Protein AF-A0AA42TXL9-F1 (afdb_monomer_lite)

Sequence (150 aa):
MAYIAAFNRMEAELQKPAQDPQRIQLAQRLATQAAAQVTQAVFDAVMAADNTDWRHARYLLNLGYDREGQPSVPYAQPIADDQMIVSFNARTERIASGEILSATDAQLATLATACTQRLTQRAQHREKQAAKSGLPTAQAAPDLLMMTFK

Foldseek 3Di:
DVVVVVVVVVVVVVPPPPDDPVVVVVVVVLVVLQVVQVVVVLVCLVVVDPDDPSVVWDKDWDFDAPPVRHTDRIHIDTDDPLDDDDDPVVVVVCVVVVVCVPQDPVNVVVVVVVVVVVVVVVVVVVVVVVVVVPDDPDDDDDDPDDDDDD

Structure (mmCIF, N/CA/C/O backbone):
data_AF-A0AA42TXL9-F1
#
_entry.id   AF-A0AA42TXL9-F1
#
loop_
_atom_site.group_PDB
_atom_site.id
_atom_site.type_symbol
_atom_site.label_atom_id
_atom_site.label_alt_id
_atom_site.label_comp_id
_atom_site.label_asym_id
_atom_site.label_entity_id
_atom_site.label_seq_id
_atom_site.pdbx_PDB_ins_code
_atom_site.Cartn_x
_atom_site.Cartn_y
_atom_site.Cartn_z
_atom_site.occupancy
_atom_site.B_iso_or_equiv
_atom_site.auth_seq_id
_atom_site.auth_comp_id
_atom_site.auth_asym_id
_atom_site.auth_atom_id
_atom_site.pdbx_PDB_model_num
ATOM 1 N N . MET A 1 1 ? -18.823 -2.174 -57.229 1.00 62.94 1 MET A N 1
ATOM 2 C CA . MET A 1 1 ? -18.814 -1.061 -56.248 1.00 62.94 1 MET A CA 1
ATOM 3 C C . MET A 1 1 ? -18.756 -1.552 -54.796 1.00 62.94 1 MET A C 1
ATOM 5 O O . MET A 1 1 ? -17.838 -1.155 -54.096 1.00 62.94 1 MET A O 1
ATOM 9 N N . ALA A 1 2 ? -19.648 -2.445 -54.336 1.00 70.56 2 ALA A N 1
ATOM 10 C CA . ALA A 1 2 ? -19.678 -2.899 -52.931 1.00 70.56 2 ALA A CA 1
ATOM 11 C C . ALA A 1 2 ? -18.409 -3.645 -52.452 1.00 70.56 2 ALA A C 1
ATOM 13 O O . ALA A 1 2 ? -17.967 -3.440 -51.326 1.00 70.56 2 ALA A O 1
ATOM 14 N N . TYR A 1 3 ? -17.788 -4.450 -53.321 1.00 67.12 3 TYR A N 1
ATOM 15 C CA . TYR A 1 3 ? -16.573 -5.211 -52.997 1.00 67.12 3 TYR A CA 1
ATOM 16 C C . TYR A 1 3 ? -15.354 -4.314 -52.717 1.00 67.12 3 TYR A C 1
ATOM 18 O O . TYR A 1 3 ? -14.618 -4.542 -51.765 1.00 67.12 3 TYR A O 1
ATOM 26 N N . ILE A 1 4 ? -15.189 -3.237 -53.492 1.00 76.88 4 ILE A N 1
ATOM 27 C CA . ILE A 1 4 ? -14.087 -2.276 -53.322 1.00 76.88 4 ILE A CA 1
ATOM 28 C C . ILE A 1 4 ? -14.245 -1.508 -52.003 1.00 76.88 4 ILE A C 1
ATOM 30 O O . ILE A 1 4 ? -13.276 -1.305 -51.282 1.00 76.88 4 ILE A O 1
ATOM 34 N N . ALA A 1 5 ? -15.475 -1.139 -51.632 1.00 80.62 5 ALA A N 1
ATOM 35 C CA . ALA A 1 5 ? -15.737 -0.479 -50.354 1.00 80.62 5 ALA A CA 1
ATOM 36 C C . ALA A 1 5 ? -15.474 -1.396 -49.144 1.00 80.62 5 ALA A C 1
ATOM 38 O O . ALA A 1 5 ? -15.000 -0.925 -48.113 1.00 80.62 5 ALA A O 1
ATOM 39 N N . ALA A 1 6 ? -15.770 -2.694 -49.263 1.00 79.31 6 ALA A N 1
ATOM 40 C CA . ALA A 1 6 ? -15.464 -3.677 -48.225 1.00 79.31 6 ALA A CA 1
ATOM 41 C C . ALA A 1 6 ? -13.950 -3.903 -48.088 1.00 79.31 6 ALA A C 1
ATOM 43 O O . ALA A 1 6 ? -13.429 -3.866 -46.976 1.00 79.31 6 ALA A O 1
ATOM 44 N N . PHE A 1 7 ? -13.244 -4.040 -49.214 1.00 79.75 7 PHE A N 1
ATOM 45 C CA . PHE A 1 7 ? -11.788 -4.170 -49.247 1.00 79.75 7 PHE A CA 1
ATOM 46 C C . PHE A 1 7 ? -11.092 -2.952 -48.620 1.00 79.75 7 PHE A C 1
ATOM 48 O O . PHE A 1 7 ? -10.257 -3.108 -47.735 1.00 79.75 7 PHE A O 1
ATOM 55 N N . ASN A 1 8 ? -11.520 -1.739 -48.979 1.00 82.94 8 ASN A N 1
ATOM 56 C CA . ASN A 1 8 ? -10.950 -0.505 -48.436 1.00 82.94 8 ASN A CA 1
ATOM 57 C C . ASN A 1 8 ? -11.195 -0.338 -46.924 1.00 82.94 8 ASN A C 1
ATOM 59 O O . ASN A 1 8 ? -10.360 0.244 -46.239 1.00 82.94 8 ASN A O 1
ATOM 63 N N . ARG A 1 9 ? -12.315 -0.838 -46.374 1.00 81.56 9 ARG A N 1
ATOM 64 C CA . ARG A 1 9 ? -12.540 -0.832 -44.913 1.00 81.56 9 ARG A CA 1
ATOM 65 C C . ARG A 1 9 ? -11.650 -1.830 -44.188 1.00 81.56 9 ARG A C 1
ATOM 67 O O . ARG A 1 9 ? -11.118 -1.493 -43.139 1.00 81.56 9 ARG A O 1
ATOM 74 N N . MET A 1 10 ? -11.485 -3.024 -44.750 1.00 80.56 10 MET A N 1
ATOM 75 C CA . MET A 1 10 ? -10.615 -4.056 -44.191 1.00 80.56 10 MET A CA 1
ATOM 76 C C . MET A 1 10 ? -9.153 -3.579 -44.164 1.00 80.56 10 MET A C 1
ATOM 78 O O . MET A 1 10 ? -8.515 -3.633 -43.119 1.00 80.56 10 MET A O 1
ATOM 82 N N . GLU A 1 11 ? -8.657 -3.019 -45.272 1.00 74.75 11 GLU A N 1
ATOM 83 C CA . GLU A 1 11 ? -7.339 -2.365 -45.353 1.00 74.75 11 GLU A CA 1
ATOM 84 C C . GLU A 1 11 ? -7.183 -1.252 -44.304 1.00 74.75 11 GLU A C 1
ATOM 86 O O . GLU A 1 11 ? -6.190 -1.222 -43.579 1.00 74.75 11 GLU A O 1
ATOM 91 N N . ALA A 1 12 ? -8.191 -0.387 -44.151 1.00 76.19 12 ALA A N 1
ATOM 92 C CA . ALA A 1 12 ? -8.164 0.700 -43.172 1.00 76.19 12 ALA A CA 1
ATOM 93 C C . ALA A 1 12 ? -8.189 0.212 -41.710 1.00 76.19 12 ALA A C 1
ATOM 95 O O . ALA A 1 12 ? -7.665 0.889 -40.827 1.00 76.19 12 ALA A O 1
ATOM 96 N N . GLU A 1 13 ? -8.801 -0.939 -41.425 1.00 74.06 13 GLU A N 1
ATOM 97 C CA . GLU A 1 13 ? -8.763 -1.568 -40.100 1.00 74.06 13 GLU A CA 1
ATOM 98 C C . GLU A 1 13 ? -7.413 -2.233 -39.814 1.00 74.06 13 GLU A C 1
ATOM 100 O O . GLU A 1 13 ? -6.919 -2.119 -38.695 1.00 74.06 13 GLU A O 1
ATOM 105 N N . LEU A 1 14 ? -6.782 -2.839 -40.824 1.00 69.31 14 LEU A N 1
ATOM 106 C CA . LEU A 1 14 ? -5.429 -3.404 -40.749 1.00 69.31 14 LEU A CA 1
ATOM 107 C C . LEU A 1 14 ? -4.330 -2.333 -40.650 1.00 69.31 14 LEU A C 1
ATOM 109 O O . LEU A 1 14 ? -3.293 -2.572 -40.036 1.00 69.31 14 LEU A O 1
ATOM 113 N N . GLN A 1 15 ? -4.552 -1.152 -41.229 1.00 66.69 15 GLN A N 1
ATOM 114 C CA . GLN A 1 15 ? -3.628 -0.012 -41.177 1.00 66.69 15 GLN A CA 1
ATOM 115 C C . GLN A 1 15 ? -3.729 0.799 -39.881 1.00 66.69 15 GLN A C 1
ATOM 117 O O . GLN A 1 15 ? -2.874 1.654 -39.632 1.00 66.69 15 GLN A O 1
ATOM 122 N N . LYS A 1 16 ? -4.729 0.544 -39.024 1.00 65.94 16 LYS A N 1
ATOM 123 C CA . LYS A 1 16 ? -4.726 1.111 -37.672 1.00 65.94 16 LYS A CA 1
ATOM 124 C C . LYS A 1 16 ? -3.546 0.504 -36.912 1.00 65.94 16 LYS A C 1
ATOM 126 O O . LYS A 1 16 ? -3.480 -0.720 -36.793 1.00 65.94 16 LYS A O 1
ATOM 131 N N . PRO A 1 17 ? -2.618 1.318 -36.378 1.00 64.19 17 PRO A N 1
ATOM 132 C CA . PRO A 1 17 ? -1.534 0.782 -35.574 1.00 64.19 17 PRO A CA 1
ATOM 133 C C . PRO A 1 17 ? -2.141 -0.008 -34.410 1.00 64.19 17 PRO A C 1
ATOM 135 O O . PRO A 1 17 ? -2.990 0.505 -33.683 1.00 64.19 17 PRO A O 1
ATOM 138 N N . ALA A 1 18 ? -1.719 -1.268 -34.256 1.00 70.31 18 ALA A N 1
ATOM 139 C CA . ALA A 1 18 ? -2.265 -2.203 -33.267 1.00 70.31 18 ALA A CA 1
ATOM 140 C C . ALA A 1 18 ? -2.192 -1.665 -31.824 1.00 70.31 18 ALA A C 1
ATOM 142 O O . ALA A 1 18 ? -2.928 -2.117 -30.947 1.00 70.31 18 ALA A O 1
ATOM 143 N N . GLN A 1 19 ? -1.312 -0.691 -31.579 1.00 72.50 19 GLN A N 1
ATOM 144 C CA . GLN A 1 19 ? -1.178 0.041 -30.328 1.00 72.50 19 GLN A CA 1
ATOM 145 C C . GLN A 1 19 ? -0.845 1.509 -30.613 1.00 72.50 19 GLN A C 1
ATOM 147 O O . GLN A 1 19 ? -0.061 1.818 -31.507 1.00 72.50 19 GLN A O 1
ATOM 152 N N . ASP A 1 20 ? -1.435 2.407 -29.825 1.00 85.19 20 ASP A N 1
ATOM 153 C CA . ASP A 1 20 ? -1.194 3.849 -29.884 1.00 85.19 20 ASP A CA 1
ATOM 154 C C . ASP A 1 20 ? 0.286 4.164 -29.561 1.00 85.19 20 ASP A C 1
ATOM 156 O O . ASP A 1 20 ? 0.723 3.919 -28.428 1.00 85.19 20 ASP A O 1
ATOM 160 N N . PRO A 1 21 ? 1.067 4.718 -30.512 1.00 86.12 21 PRO A N 1
ATOM 161 C CA . PRO A 1 21 ? 2.478 5.036 -30.297 1.00 86.12 21 PRO A CA 1
ATOM 162 C C . PRO A 1 21 ? 2.723 5.954 -29.093 1.00 86.12 21 PRO A C 1
ATOM 164 O O . PRO A 1 21 ? 3.743 5.816 -28.415 1.00 86.12 21 PRO A O 1
ATOM 167 N N . GLN A 1 22 ? 1.784 6.852 -28.776 1.00 85.19 22 GLN A N 1
ATOM 168 C CA . GLN A 1 22 ? 1.899 7.734 -27.614 1.00 85.19 22 GLN A CA 1
ATOM 169 C C . GLN A 1 22 ? 1.772 6.951 -26.304 1.00 85.19 22 GLN A C 1
ATOM 171 O O . GLN A 1 22 ? 2.510 7.213 -25.351 1.00 85.19 22 GLN A O 1
ATOM 176 N N . ARG A 1 23 ? 0.893 5.941 -26.261 1.00 83.50 23 ARG A N 1
ATOM 177 C CA . ARG A 1 23 ? 0.770 5.041 -25.103 1.00 83.50 23 ARG A CA 1
ATOM 178 C C . ARG A 1 23 ? 2.012 4.184 -24.916 1.00 83.50 23 ARG A C 1
ATOM 180 O O . ARG A 1 23 ? 2.423 3.983 -23.778 1.00 83.50 23 ARG A O 1
ATOM 187 N N . ILE A 1 24 ? 2.637 3.727 -26.003 1.00 88.19 24 ILE A N 1
ATOM 188 C CA . ILE A 1 24 ? 3.899 2.975 -25.934 1.00 88.19 24 ILE A CA 1
ATOM 189 C C . ILE A 1 24 ? 5.005 3.849 -25.337 1.00 88.19 24 ILE A C 1
ATOM 191 O O . ILE A 1 24 ? 5.662 3.443 -24.380 1.00 88.19 24 ILE A O 1
ATOM 195 N N . GLN A 1 25 ? 5.180 5.070 -25.848 1.00 87.12 25 GLN A N 1
ATOM 196 C CA . GLN A 1 25 ? 6.184 6.005 -25.328 1.00 87.12 25 GLN A CA 1
ATOM 197 C C . GLN A 1 25 ? 5.929 6.365 -23.861 1.00 87.12 25 GLN A C 1
ATOM 199 O O . GLN A 1 25 ? 6.862 6.477 -23.066 1.00 87.12 25 GLN A O 1
ATOM 204 N N . LEU A 1 26 ? 4.665 6.542 -23.478 1.00 85.50 26 LEU A N 1
ATOM 205 C CA . LEU A 1 26 ? 4.287 6.783 -22.091 1.00 85.50 26 LEU A CA 1
ATOM 206 C C . LEU A 1 26 ? 4.635 5.592 -21.192 1.00 85.50 26 LEU A C 1
ATOM 208 O O . LEU A 1 26 ? 5.283 5.785 -20.166 1.00 85.50 26 LEU A O 1
ATOM 212 N N . ALA A 1 27 ? 4.271 4.375 -21.596 1.00 85.75 27 ALA A N 1
ATOM 213 C CA . ALA A 1 27 ? 4.581 3.160 -20.850 1.00 85.75 27 ALA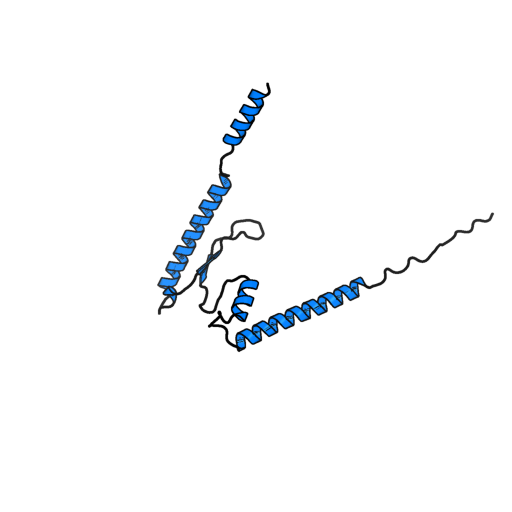 A CA 1
ATOM 214 C C . ALA A 1 27 ? 6.095 2.975 -20.665 1.00 85.75 27 ALA A C 1
ATOM 216 O O . ALA A 1 27 ? 6.544 2.692 -19.558 1.00 85.75 27 ALA A O 1
ATOM 217 N N . GLN A 1 28 ? 6.887 3.208 -21.715 1.00 89.19 28 GLN A N 1
ATOM 218 C CA . GLN A 1 28 ? 8.349 3.148 -21.646 1.00 89.19 28 GLN A CA 1
ATOM 219 C C . GLN A 1 28 ? 8.919 4.179 -20.669 1.00 89.19 28 GLN A C 1
ATOM 221 O O . GLN A 1 28 ? 9.741 3.829 -19.826 1.00 89.19 28 GLN A O 1
ATOM 226 N N . ARG A 1 29 ? 8.461 5.437 -20.731 1.00 85.75 29 ARG A N 1
ATOM 227 C CA . ARG A 1 29 ? 8.903 6.479 -19.789 1.00 85.75 29 ARG A CA 1
ATOM 228 C C . ARG A 1 29 ? 8.583 6.103 -18.345 1.00 85.75 29 ARG A C 1
ATOM 230 O O . ARG A 1 29 ? 9.461 6.210 -17.492 1.00 85.75 29 ARG A O 1
ATOM 237 N N . LEU A 1 30 ? 7.364 5.631 -18.083 1.00 85.00 30 LEU A N 1
ATOM 238 C CA . LEU A 1 30 ? 6.947 5.232 -16.738 1.00 85.00 30 LEU A CA 1
ATOM 239 C C . LEU A 1 30 ? 7.735 4.029 -16.225 1.00 85.00 30 LEU A C 1
ATOM 241 O O . LEU A 1 30 ? 8.173 4.042 -15.080 1.00 85.00 30 LEU A O 1
ATOM 245 N N . ALA A 1 31 ? 7.975 3.027 -17.071 1.00 86.50 31 ALA A N 1
ATOM 246 C CA . ALA A 1 31 ? 8.768 1.858 -16.709 1.00 86.50 31 ALA A CA 1
ATOM 247 C C . ALA A 1 31 ? 10.216 2.232 -16.359 1.00 86.50 31 ALA A C 1
ATOM 249 O O . ALA A 1 31 ? 10.731 1.788 -15.335 1.00 86.50 31 ALA A O 1
ATOM 250 N N . THR A 1 32 ? 10.860 3.091 -17.156 1.00 88.44 32 THR A N 1
ATOM 251 C CA . THR A 1 32 ? 12.223 3.571 -16.875 1.00 88.44 32 THR A CA 1
ATOM 252 C C . THR A 1 32 ? 12.286 4.334 -15.553 1.00 88.44 32 THR A C 1
ATOM 254 O O . THR A 1 32 ? 13.188 4.107 -14.749 1.00 88.44 32 THR A O 1
ATOM 257 N N . GLN A 1 33 ? 11.314 5.212 -15.291 1.00 84.38 33 GLN A N 1
ATOM 258 C CA . GLN A 1 33 ? 11.247 5.952 -14.029 1.00 84.38 33 GLN A CA 1
ATOM 259 C C . GLN A 1 33 ? 11.009 5.020 -12.834 1.00 84.38 33 GLN A C 1
ATOM 261 O O . GLN A 1 33 ? 11.685 5.145 -11.816 1.00 84.38 33 GLN A O 1
ATOM 266 N N . ALA A 1 34 ? 10.099 4.053 -12.969 1.00 84.56 34 ALA A N 1
ATOM 267 C CA . ALA A 1 34 ? 9.838 3.037 -11.954 1.00 84.56 34 ALA A CA 1
ATOM 268 C C . ALA A 1 34 ? 11.100 2.235 -11.616 1.00 84.56 34 ALA A C 1
ATOM 270 O O . ALA A 1 34 ? 11.435 2.066 -10.445 1.00 84.56 34 ALA A O 1
ATOM 271 N N . ALA A 1 35 ? 11.824 1.779 -12.641 1.00 87.12 35 ALA A N 1
ATOM 272 C CA . ALA A 1 35 ? 13.057 1.021 -12.476 1.00 87.12 35 ALA A CA 1
ATOM 273 C C . ALA A 1 35 ? 14.132 1.833 -11.738 1.00 87.12 35 ALA A C 1
ATOM 275 O O . ALA A 1 35 ? 14.778 1.308 -10.831 1.00 87.12 35 ALA A O 1
ATOM 276 N N . ALA A 1 36 ? 14.287 3.117 -12.075 1.00 86.75 36 ALA A N 1
ATOM 277 C CA . ALA A 1 36 ? 15.223 4.004 -11.388 1.00 86.75 36 ALA A CA 1
ATOM 278 C C . ALA A 1 36 ? 14.885 4.149 -9.894 1.00 86.75 36 ALA A C 1
ATOM 280 O O . ALA A 1 36 ? 15.772 4.078 -9.050 1.00 86.75 36 ALA A O 1
ATOM 281 N N . GLN A 1 37 ? 13.601 4.279 -9.562 1.00 84.31 37 GLN A N 1
ATOM 282 C CA . GLN A 1 37 ? 13.130 4.443 -8.184 1.00 84.31 37 GLN A CA 1
ATOM 283 C C . GLN A 1 37 ? 13.284 3.171 -7.354 1.00 84.31 37 GLN A C 1
ATOM 285 O O . GLN A 1 37 ? 13.742 3.232 -6.218 1.00 84.31 37 GLN A O 1
ATOM 290 N N . VAL A 1 38 ? 12.969 2.007 -7.929 1.00 84.25 38 VAL A N 1
ATOM 291 C CA . VAL A 1 38 ? 13.211 0.715 -7.270 1.00 84.25 38 VAL A CA 1
ATOM 292 C C . VAL A 1 38 ? 14.704 0.516 -7.023 1.00 84.25 38 VAL A C 1
ATOM 294 O O . VAL A 1 38 ? 15.094 0.129 -5.925 1.00 84.25 38 VAL A O 1
ATOM 297 N N . THR A 1 39 ? 15.543 0.832 -8.014 1.00 87.88 39 THR A N 1
ATOM 298 C CA . THR A 1 39 ? 17.004 0.739 -7.878 1.00 87.88 39 THR A CA 1
ATOM 299 C C . THR A 1 39 ? 17.508 1.634 -6.747 1.00 87.88 39 THR A C 1
ATOM 301 O O . THR A 1 39 ? 18.266 1.171 -5.897 1.00 87.88 39 THR A O 1
ATOM 304 N N . GLN A 1 40 ? 17.050 2.888 -6.702 1.00 85.44 40 GLN A N 1
ATOM 305 C CA . GLN A 1 40 ? 17.430 3.838 -5.659 1.00 85.44 40 GLN A CA 1
ATOM 306 C C . GLN A 1 40 ? 16.969 3.377 -4.273 1.00 85.44 40 GLN A C 1
ATOM 308 O O . GLN A 1 40 ? 17.768 3.357 -3.346 1.00 85.44 40 GLN A O 1
ATOM 313 N N . ALA A 1 41 ? 15.715 2.941 -4.131 1.00 81.25 41 ALA A N 1
ATOM 314 C CA . ALA A 1 41 ? 15.177 2.504 -2.846 1.00 81.25 41 ALA A CA 1
ATOM 315 C C . ALA A 1 41 ? 15.916 1.283 -2.283 1.00 81.25 41 ALA A C 1
ATOM 317 O O . ALA A 1 41 ? 16.168 1.224 -1.083 1.00 81.25 41 ALA A O 1
ATOM 318 N N . VAL A 1 42 ? 16.296 0.329 -3.140 1.00 81.69 42 VAL A N 1
ATOM 319 C CA . VAL A 1 42 ? 17.120 -0.820 -2.736 1.00 81.69 42 VAL A CA 1
ATOM 320 C C . VAL A 1 42 ? 18.508 -0.363 -2.295 1.00 81.69 42 VAL A C 1
ATOM 322 O O . VAL A 1 42 ? 18.997 -0.822 -1.264 1.00 81.69 42 VAL A O 1
ATOM 325 N N . PHE A 1 43 ? 19.135 0.545 -3.047 1.00 85.19 43 PHE A N 1
ATOM 326 C CA . PHE A 1 43 ? 20.436 1.099 -2.680 1.00 85.19 43 PHE A CA 1
ATOM 327 C C . PHE A 1 43 ? 20.378 1.799 -1.318 1.00 85.19 43 PHE A C 1
ATOM 329 O O . PHE A 1 43 ? 21.158 1.467 -0.429 1.00 85.19 43 PHE A O 1
ATOM 336 N N . ASP A 1 44 ? 19.412 2.698 -1.125 1.00 82.00 44 ASP A N 1
ATOM 337 C CA . ASP A 1 44 ? 19.231 3.440 0.123 1.00 82.00 44 ASP A CA 1
ATOM 338 C C . ASP A 1 44 ? 18.980 2.497 1.304 1.00 82.00 44 ASP A C 1
ATOM 340 O O . ASP A 1 44 ? 19.565 2.679 2.366 1.00 82.00 44 ASP A O 1
ATOM 344 N N . ALA A 1 45 ? 18.172 1.449 1.116 1.00 78.44 45 ALA A N 1
ATOM 345 C CA . ALA A 1 45 ? 17.904 0.447 2.146 1.00 78.44 45 ALA A CA 1
ATOM 346 C C . ALA A 1 45 ? 19.171 -0.273 2.615 1.00 78.44 45 ALA A C 1
ATOM 348 O O . ALA A 1 45 ? 19.382 -0.453 3.812 1.00 78.44 45 ALA A O 1
ATOM 349 N N . VAL A 1 46 ? 20.008 -0.694 1.664 1.00 80.62 46 VAL A N 1
ATOM 350 C CA . VAL A 1 46 ? 21.259 -1.403 1.950 1.00 80.62 46 VAL A CA 1
ATOM 351 C C . VAL A 1 46 ? 22.269 -0.466 2.608 1.00 80.62 46 VAL A C 1
ATOM 353 O O . VAL A 1 46 ? 22.955 -0.874 3.542 1.00 80.62 46 VAL A O 1
ATOM 356 N N . MET A 1 47 ? 22.350 0.784 2.147 1.00 83.81 47 MET A N 1
ATOM 357 C CA . MET A 1 47 ? 23.326 1.762 2.633 1.00 83.81 47 MET A CA 1
ATOM 358 C C . MET A 1 47 ? 22.955 2.391 3.978 1.00 83.81 47 MET A C 1
ATOM 360 O O . MET A 1 47 ? 23.850 2.758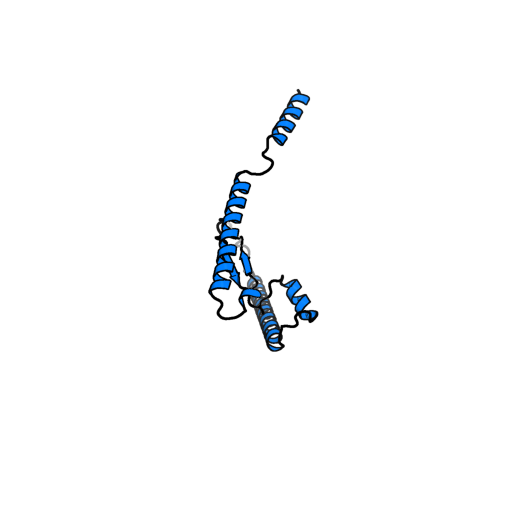 4.732 1.00 83.81 47 MET A O 1
ATOM 364 N N . ALA A 1 48 ? 21.664 2.524 4.287 1.00 76.19 48 ALA A N 1
ATOM 365 C CA . ALA A 1 48 ? 21.185 3.086 5.550 1.00 76.19 48 ALA A CA 1
ATOM 366 C C . ALA A 1 48 ? 21.219 2.088 6.720 1.00 76.19 48 ALA A C 1
ATOM 368 O O . ALA A 1 48 ? 20.914 2.463 7.852 1.00 76.19 48 ALA A O 1
ATOM 369 N N . ALA A 1 49 ? 21.514 0.813 6.466 1.00 61.28 49 ALA A N 1
ATOM 370 C CA . ALA A 1 49 ? 21.334 -0.222 7.467 1.00 61.28 49 ALA A CA 1
ATOM 371 C C . ALA A 1 49 ? 22.582 -0.484 8.320 1.00 61.28 49 ALA A C 1
ATOM 373 O O . ALA A 1 49 ? 23.527 -1.134 7.876 1.00 61.28 49 ALA A O 1
ATOM 374 N N . ASP A 1 50 ? 22.485 -0.132 9.603 1.00 61.94 50 ASP A N 1
ATOM 375 C CA . ASP A 1 50 ? 23.425 -0.565 10.644 1.00 61.94 50 ASP A CA 1
ATOM 376 C C . ASP A 1 50 ? 23.095 -1.980 11.179 1.00 61.94 50 ASP A C 1
ATOM 378 O O . ASP A 1 50 ? 23.956 -2.655 11.743 1.00 61.94 50 ASP A O 1
ATOM 382 N N . ASN A 1 51 ? 21.859 -2.478 10.998 1.00 52.75 51 ASN A N 1
ATOM 383 C CA . ASN A 1 51 ? 21.454 -3.829 11.407 1.00 52.75 51 ASN A CA 1
ATOM 384 C C . ASN A 1 51 ? 20.191 -4.311 10.651 1.00 52.75 51 ASN A C 1
ATOM 386 O O . ASN A 1 51 ? 19.164 -3.654 10.697 1.00 52.75 51 ASN A O 1
ATOM 390 N N . THR A 1 52 ? 20.299 -5.452 9.958 1.00 56.69 52 THR A N 1
ATOM 391 C CA . THR A 1 52 ? 19.294 -6.463 9.514 1.00 56.69 52 THR A CA 1
ATOM 392 C C . THR A 1 52 ? 17.925 -6.084 8.881 1.00 56.69 52 THR A C 1
ATOM 394 O O . THR A 1 52 ? 17.400 -6.904 8.122 1.00 56.69 52 THR A O 1
ATOM 397 N N . ASP A 1 53 ? 17.364 -4.890 9.065 1.00 64.25 53 ASP A N 1
ATOM 398 C CA . ASP A 1 53 ? 15.961 -4.583 8.715 1.00 64.25 53 ASP A CA 1
ATOM 399 C C . ASP A 1 53 ? 15.689 -4.444 7.208 1.00 64.25 53 ASP A C 1
ATOM 401 O O . ASP A 1 53 ? 14.600 -4.763 6.727 1.00 64.25 53 ASP A O 1
ATOM 405 N N . TRP A 1 54 ? 16.696 -4.076 6.415 1.00 66.38 54 TRP A N 1
ATOM 406 C CA . TRP A 1 54 ? 16.555 -3.936 4.959 1.00 66.38 54 TRP A CA 1
ATOM 407 C C . TRP A 1 54 ? 16.175 -5.242 4.240 1.00 66.38 54 TRP A C 1
ATOM 409 O O . TRP A 1 54 ? 15.627 -5.197 3.141 1.00 66.38 54 TRP A O 1
ATOM 419 N N . ARG A 1 55 ? 16.442 -6.412 4.843 1.00 66.94 55 ARG A N 1
ATOM 420 C CA . ARG A 1 55 ? 16.188 -7.733 4.229 1.00 66.94 55 ARG A CA 1
ATOM 421 C C . ARG A 1 55 ? 14.712 -8.122 4.218 1.00 66.94 55 ARG A C 1
ATOM 423 O O . ARG A 1 55 ? 14.315 -8.952 3.406 1.00 66.94 55 ARG A O 1
ATOM 430 N N . HIS A 1 56 ? 13.921 -7.545 5.120 1.00 63.31 56 HIS A N 1
ATOM 431 C CA . HIS A 1 56 ? 12.490 -7.834 5.265 1.00 63.31 56 HIS A CA 1
ATOM 432 C C . HIS A 1 56 ? 11.614 -6.624 4.922 1.00 63.31 56 HIS A C 1
ATOM 434 O O . HIS A 1 56 ? 10.387 -6.714 4.963 1.00 63.31 56 HIS A O 1
ATOM 440 N N . ALA A 1 57 ? 12.236 -5.507 4.532 1.00 69.19 57 ALA A N 1
ATOM 441 C CA . ALA A 1 57 ? 11.533 -4.315 4.107 1.00 69.19 57 ALA A CA 1
ATOM 442 C C . ALA A 1 57 ? 10.675 -4.615 2.871 1.00 69.19 57 ALA A C 1
ATOM 444 O O . ALA A 1 57 ? 11.152 -5.030 1.811 1.00 69.19 57 ALA A O 1
ATOM 445 N N . ARG A 1 58 ? 9.372 -4.388 3.013 1.00 76.69 58 ARG A N 1
ATOM 446 C CA . ARG A 1 58 ? 8.419 -4.425 1.906 1.00 76.69 58 ARG A CA 1
ATOM 447 C C . ARG A 1 58 ? 8.324 -3.017 1.330 1.00 76.69 58 ARG A C 1
ATOM 449 O O . ARG A 1 58 ? 8.187 -2.070 2.093 1.00 76.69 58 ARG A O 1
ATOM 456 N N . TYR A 1 59 ? 8.364 -2.863 0.010 1.00 79.50 59 TYR A N 1
ATOM 457 C CA . TYR A 1 59 ? 8.250 -1.552 -0.639 1.00 79.50 59 TYR A CA 1
ATOM 458 C C . TYR A 1 59 ? 6.947 -1.438 -1.419 1.00 79.50 59 TYR A C 1
ATOM 460 O O . TYR A 1 59 ? 6.560 -2.350 -2.151 1.00 79.50 59 TYR A O 1
ATOM 468 N N . LEU A 1 60 ? 6.289 -0.290 -1.288 1.00 82.06 60 LEU A N 1
ATOM 469 C CA . LEU A 1 60 ? 5.214 0.119 -2.179 1.00 82.06 60 LEU A CA 1
ATOM 470 C C . LEU A 1 60 ? 5.773 0.948 -3.320 1.00 82.06 60 LEU A C 1
ATOM 472 O O . LEU A 1 60 ? 6.390 1.974 -3.055 1.00 82.06 60 LEU A O 1
ATOM 476 N N . LEU A 1 61 ? 5.461 0.573 -4.559 1.00 81.25 61 LEU A N 1
ATOM 477 C CA . LEU A 1 61 ? 5.662 1.427 -5.724 1.00 81.25 61 LEU A CA 1
ATOM 478 C C . LEU A 1 61 ? 4.325 2.038 -6.148 1.00 81.25 61 LEU A C 1
ATOM 480 O O . LEU A 1 61 ? 3.357 1.315 -6.390 1.00 81.25 61 LEU A O 1
ATOM 484 N N . ASN A 1 62 ? 4.288 3.362 -6.282 1.00 79.88 62 ASN A N 1
ATOM 485 C CA . ASN A 1 62 ? 3.145 4.067 -6.849 1.00 79.88 62 ASN A CA 1
ATOM 486 C C . ASN A 1 62 ? 3.442 4.509 -8.289 1.00 79.88 62 ASN A C 1
ATOM 488 O O . ASN A 1 62 ? 4.436 5.185 -8.545 1.00 79.88 62 ASN A O 1
ATOM 492 N N . LEU A 1 63 ? 2.556 4.132 -9.213 1.00 75.62 63 LEU A N 1
ATOM 493 C CA . LEU A 1 63 ? 2.536 4.578 -10.606 1.00 75.62 63 LEU A CA 1
ATOM 494 C C . LEU A 1 63 ? 1.184 5.243 -10.863 1.00 75.62 63 LEU A C 1
ATOM 496 O O . LEU A 1 63 ? 0.263 4.640 -11.414 1.00 75.62 63 LEU A O 1
ATOM 500 N N . GLY A 1 64 ? 1.055 6.466 -10.360 1.00 73.56 64 GLY A N 1
ATOM 501 C CA . GLY A 1 64 ? -0.171 7.245 -10.414 1.00 73.56 64 GLY A CA 1
ATOM 502 C C . GLY A 1 64 ? -0.139 8.339 -11.472 1.00 73.56 64 GLY A C 1
ATOM 503 O O . GLY A 1 64 ? 0.889 8.635 -12.083 1.00 73.56 64 GLY A O 1
ATOM 504 N N . TYR A 1 65 ? -1.295 8.965 -11.644 1.00 76.06 65 TYR A N 1
ATOM 505 C CA . TYR A 1 65 ? -1.410 10.272 -12.270 1.00 76.06 65 TYR A CA 1
ATOM 506 C C . TYR A 1 65 ? -1.801 11.275 -11.186 1.00 76.06 65 TYR A C 1
ATOM 508 O O . TYR A 1 65 ? -2.495 10.915 -10.229 1.00 76.06 65 TYR A O 1
ATOM 516 N N . ASP A 1 66 ? -1.336 12.510 -11.311 1.00 80.12 66 ASP A N 1
ATOM 517 C CA . ASP A 1 66 ? -1.820 13.609 -10.485 1.00 80.12 66 ASP A CA 1
ATOM 518 C C . ASP A 1 66 ? -3.275 13.975 -10.839 1.00 80.12 66 ASP A C 1
ATOM 520 O O . ASP A 1 66 ? -3.945 13.319 -11.646 1.00 80.12 66 ASP A O 1
ATOM 524 N N . ARG A 1 67 ? -3.812 15.009 -10.182 1.00 77.81 67 ARG A N 1
ATOM 525 C CA . ARG A 1 67 ? -5.212 15.423 -10.374 1.00 77.81 67 ARG A CA 1
ATOM 526 C C . ARG A 1 67 ? -5.448 16.012 -11.763 1.00 77.81 67 ARG A C 1
ATOM 528 O O . ARG A 1 67 ? -6.582 16.029 -12.233 1.00 77.81 67 ARG A O 1
ATOM 535 N N . GLU A 1 68 ? -4.381 16.466 -12.400 1.00 83.38 68 GLU A N 1
ATOM 536 C CA . GLU A 1 68 ? -4.319 17.057 -13.726 1.00 83.38 68 GLU A CA 1
ATOM 537 C C . GLU A 1 68 ? -4.145 15.986 -14.820 1.00 83.38 68 GLU A C 1
ATOM 539 O O . GLU A 1 68 ? -4.122 16.306 -16.012 1.00 83.38 68 GLU A O 1
ATOM 544 N N . GLY A 1 69 ? -4.063 14.707 -14.433 1.00 74.69 69 GLY A N 1
ATOM 545 C CA . GLY A 1 69 ? -3.922 13.585 -15.351 1.00 74.69 69 GLY A CA 1
ATOM 546 C C . GLY A 1 69 ? -2.525 13.479 -15.958 1.00 74.69 69 GLY A C 1
ATOM 547 O O . GLY A 1 69 ? -2.375 12.858 -17.012 1.00 74.69 69 GLY A O 1
ATOM 548 N N . GLN A 1 70 ? -1.507 14.068 -15.324 1.00 76.31 70 GLN A N 1
ATOM 549 C CA . GLN A 1 70 ? -0.106 13.885 -15.690 1.00 76.31 70 GLN A CA 1
ATOM 550 C C . GLN A 1 70 ? 0.515 12.752 -14.877 1.00 76.31 70 GLN A C 1
ATOM 552 O O . GLN A 1 70 ? 0.155 12.559 -13.716 1.00 76.31 70 GLN A O 1
ATOM 557 N N . PRO A 1 71 ? 1.437 11.966 -15.457 1.00 72.62 71 PRO A N 1
ATOM 558 C CA . PRO A 1 71 ? 2.071 10.896 -14.709 1.00 72.62 71 PRO A CA 1
ATOM 559 C C . PRO A 1 71 ? 2.852 11.466 -13.526 1.00 72.62 71 PRO A C 1
ATOM 561 O O . PRO A 1 71 ? 3.733 12.309 -13.701 1.00 72.62 71 PRO A O 1
ATOM 564 N N . SER A 1 72 ? 2.531 10.999 -12.323 1.00 75.38 72 SER A N 1
ATOM 565 C CA . SER A 1 72 ? 3.268 11.380 -11.124 1.00 75.38 72 SER A CA 1
ATOM 566 C C . SER A 1 72 ? 4.650 10.736 -11.143 1.00 75.38 72 SER A C 1
ATOM 568 O O . SER A 1 72 ? 4.794 9.610 -11.629 1.00 75.38 72 SER A O 1
ATOM 570 N N . VAL A 1 73 ? 5.649 11.413 -10.571 1.00 70.38 73 VAL A N 1
ATOM 571 C CA . VAL A 1 73 ? 6.969 10.809 -10.354 1.00 70.38 73 VAL A CA 1
ATOM 572 C C . VAL A 1 73 ? 6.775 9.548 -9.509 1.00 70.38 73 VAL A C 1
ATOM 574 O O . VAL A 1 73 ? 6.237 9.653 -8.401 1.00 70.38 73 VAL A O 1
ATOM 577 N N . PRO A 1 74 ? 7.172 8.365 -10.009 1.00 69.81 74 PRO A N 1
ATOM 578 C CA . PRO A 1 74 ? 7.090 7.155 -9.217 1.00 69.81 74 PRO A CA 1
ATOM 579 C C . PRO A 1 74 ? 7.916 7.335 -7.950 1.00 69.81 74 PRO A C 1
ATOM 581 O O . PRO A 1 74 ? 8.985 7.940 -7.981 1.00 69.81 74 PRO A O 1
ATOM 584 N N . TYR A 1 75 ? 7.432 6.813 -6.837 1.00 74.81 75 TYR A N 1
ATOM 585 C CA . TYR A 1 75 ? 8.201 6.789 -5.602 1.00 74.81 75 TYR A CA 1
ATOM 586 C C . TYR A 1 75 ? 7.998 5.445 -4.921 1.00 74.81 75 TYR A C 1
ATOM 588 O O . TYR A 1 75 ? 6.930 4.829 -5.027 1.00 74.81 75 TYR A O 1
ATOM 596 N N . ALA A 1 76 ? 9.058 4.989 -4.260 1.00 77.38 76 ALA A N 1
ATOM 597 C CA . ALA A 1 76 ? 9.070 3.765 -3.487 1.00 77.38 76 ALA A CA 1
ATOM 598 C C . ALA A 1 76 ? 9.180 4.110 -2.001 1.00 77.38 76 ALA A C 1
ATOM 600 O O . ALA A 1 76 ? 10.078 4.848 -1.603 1.00 77.38 76 ALA A O 1
ATOM 601 N N . GLN A 1 77 ? 8.267 3.589 -1.182 1.00 76.38 77 GLN A N 1
ATOM 602 C CA . GLN A 1 77 ? 8.284 3.813 0.265 1.00 76.38 77 GLN A CA 1
ATOM 603 C C . GLN A 1 77 ? 8.312 2.473 1.011 1.00 76.38 77 GLN A C 1
ATOM 605 O O . GLN A 1 77 ? 7.547 1.575 0.637 1.00 76.38 77 GLN A O 1
ATOM 610 N N . PRO A 1 78 ? 9.148 2.325 2.058 1.00 76.88 78 PRO A N 1
ATOM 611 C CA . PRO A 1 78 ? 9.108 1.148 2.909 1.00 76.88 78 PRO A CA 1
ATOM 612 C C . PRO A 1 78 ? 7.779 1.077 3.672 1.00 76.88 78 PRO A C 1
ATOM 614 O O . PRO A 1 78 ? 7.238 2.084 4.136 1.00 76.88 78 PRO A O 1
ATOM 617 N N . ILE A 1 79 ? 7.267 -0.140 3.789 1.00 79.88 79 ILE A N 1
ATOM 618 C CA . ILE A 1 79 ? 6.100 -0.529 4.568 1.00 79.88 79 ILE A CA 1
ATOM 619 C C . ILE A 1 79 ? 6.637 -1.181 5.840 1.00 79.88 79 ILE A C 1
ATOM 621 O O . ILE A 1 79 ? 7.393 -2.152 5.760 1.00 79.88 79 ILE A O 1
ATOM 625 N N . ALA A 1 80 ? 6.251 -0.649 6.997 1.00 75.31 80 ALA A N 1
ATOM 626 C CA . ALA A 1 80 ? 6.633 -1.225 8.283 1.00 75.31 80 ALA A CA 1
ATOM 627 C C . ALA A 1 80 ? 5.958 -2.588 8.507 1.00 75.31 80 ALA A C 1
ATOM 629 O O . ALA A 1 80 ? 4.949 -2.911 7.872 1.00 75.31 80 ALA A O 1
ATOM 630 N N . ASP A 1 81 ? 6.499 -3.404 9.412 1.00 72.62 81 ASP A N 1
ATOM 631 C CA . ASP A 1 81 ? 6.032 -4.784 9.535 1.00 72.62 81 ASP A CA 1
ATOM 632 C C . ASP A 1 81 ? 4.584 -4.928 10.014 1.00 72.62 81 ASP A C 1
ATOM 634 O O . ASP A 1 81 ? 3.876 -5.857 9.611 1.00 72.62 81 ASP A O 1
ATOM 638 N N . ASP A 1 82 ? 4.132 -3.956 10.798 1.00 72.31 82 ASP A N 1
ATOM 639 C CA . ASP A 1 82 ? 2.774 -3.798 11.308 1.00 72.31 82 ASP A CA 1
ATOM 640 C C . ASP A 1 82 ? 1.806 -3.156 10.297 1.00 72.31 82 ASP A C 1
ATOM 642 O O . ASP A 1 82 ? 0.600 -3.072 10.544 1.00 72.31 82 ASP A O 1
ATOM 646 N N . GLN A 1 83 ? 2.299 -2.720 9.135 1.00 77.62 83 GLN A N 1
ATOM 647 C CA . GLN A 1 83 ? 1.478 -2.120 8.093 1.00 77.62 83 GLN A CA 1
ATOM 648 C C . GLN A 1 83 ? 0.964 -3.169 7.100 1.00 77.62 83 GLN A C 1
ATOM 650 O O . GLN A 1 83 ? 1.676 -4.062 6.629 1.00 77.62 83 GLN A O 1
ATOM 655 N N . MET A 1 84 ? -0.315 -3.028 6.736 1.00 76.19 84 MET A N 1
ATOM 656 C CA . MET A 1 84 ? -1.005 -3.930 5.816 1.00 76.19 84 MET A CA 1
ATOM 657 C C . MET A 1 84 ? -1.764 -3.168 4.731 1.00 76.19 84 MET A C 1
ATOM 659 O O . MET A 1 84 ? -2.548 -2.254 5.004 1.00 76.19 84 MET A O 1
ATOM 663 N N . ILE A 1 85 ? -1.591 -3.623 3.491 1.00 82.31 85 ILE A N 1
ATOM 664 C CA . ILE A 1 85 ? -2.257 -3.079 2.309 1.00 82.31 85 ILE A CA 1
ATOM 665 C C . ILE A 1 85 ? -3.283 -4.089 1.839 1.00 82.31 85 ILE A C 1
ATOM 667 O O . ILE A 1 85 ? -2.954 -5.143 1.304 1.00 82.31 85 ILE A O 1
ATOM 671 N N . VAL A 1 86 ? -4.543 -3.760 2.076 1.00 84.06 86 VAL A N 1
ATOM 672 C CA . VAL A 1 86 ? -5.699 -4.573 1.710 1.00 84.06 86 VAL A CA 1
ATOM 673 C C . VAL A 1 86 ? -6.879 -3.660 1.412 1.00 84.06 86 VAL A C 1
ATOM 675 O O . VAL A 1 86 ? -6.919 -2.510 1.862 1.00 84.06 86 VAL A O 1
ATOM 678 N N . SER A 1 87 ? -7.876 -4.192 0.707 1.00 85.69 87 SER A N 1
ATOM 679 C CA . SER A 1 87 ? -9.177 -3.535 0.616 1.00 85.69 87 SER A CA 1
ATOM 680 C C . SER A 1 87 ? -9.843 -3.448 1.995 1.00 85.69 87 SER A C 1
ATOM 682 O O . SER A 1 87 ? -9.533 -4.214 2.911 1.00 85.69 87 SER A O 1
ATOM 684 N N . PHE A 1 88 ? -10.792 -2.522 2.147 1.00 83.56 88 PHE A N 1
ATOM 685 C CA . PHE A 1 88 ? -11.521 -2.360 3.408 1.00 83.56 88 PHE A CA 1
ATOM 686 C C . PHE A 1 88 ? -12.302 -3.632 3.789 1.00 83.56 88 PHE A C 1
ATOM 688 O O . PHE A 1 88 ? -12.266 -4.037 4.946 1.00 83.56 88 PHE A O 1
ATOM 695 N N . ASN A 1 89 ? -12.914 -4.308 2.807 1.00 86.75 89 ASN A N 1
ATOM 696 C CA . ASN A 1 89 ? -13.651 -5.560 3.021 1.00 86.75 89 ASN A CA 1
ATOM 697 C C . ASN A 1 89 ? -12.720 -6.713 3.425 1.00 86.75 89 ASN A C 1
ATOM 699 O O . ASN A 1 89 ? -12.986 -7.416 4.398 1.00 86.75 89 ASN A O 1
ATOM 703 N N . ALA A 1 90 ? -11.588 -6.868 2.729 1.00 85.81 90 ALA A N 1
ATOM 704 C CA . ALA A 1 90 ? -10.609 -7.895 3.079 1.00 85.81 90 ALA A CA 1
ATOM 705 C C . ALA A 1 90 ? -10.014 -7.643 4.473 1.00 85.81 90 ALA A C 1
ATOM 707 O O . ALA A 1 90 ? -9.752 -8.583 5.215 1.00 85.81 90 ALA A O 1
ATOM 708 N N . ARG A 1 91 ? -9.846 -6.376 4.879 1.00 86.12 91 ARG A N 1
ATOM 709 C CA . ARG A 1 91 ? -9.423 -6.038 6.245 1.00 86.12 91 ARG A CA 1
ATOM 710 C C . ARG A 1 91 ? -10.433 -6.515 7.282 1.00 86.12 91 ARG A C 1
ATOM 712 O O . ARG A 1 91 ? -10.026 -7.116 8.268 1.00 86.12 91 ARG A O 1
ATOM 719 N N . THR A 1 92 ? -11.722 -6.241 7.079 1.00 86.00 92 THR A N 1
ATOM 720 C CA . THR A 1 92 ? -12.763 -6.651 8.033 1.00 86.00 92 THR A CA 1
ATOM 721 C C . THR A 1 92 ? -12.847 -8.166 8.169 1.00 86.00 92 THR A C 1
ATOM 723 O O . THR A 1 92 ? -12.965 -8.667 9.281 1.00 86.00 92 THR A O 1
ATOM 726 N N . GLU A 1 93 ? -12.713 -8.894 7.061 1.00 86.00 93 GLU A N 1
ATOM 727 C CA . GLU A 1 93 ? -12.704 -10.359 7.059 1.00 86.00 93 GLU A CA 1
ATOM 728 C C . GLU A 1 93 ? -11.480 -10.929 7.786 1.00 86.00 93 GLU A C 1
ATOM 730 O O . GLU A 1 93 ? -11.610 -11.820 8.623 1.00 86.00 93 GLU A O 1
ATOM 735 N N . ARG A 1 94 ? -10.294 -10.361 7.547 1.00 82.75 94 ARG A N 1
ATOM 736 C CA . ARG A 1 94 ? -9.060 -10.758 8.240 1.00 82.75 94 ARG A CA 1
ATOM 737 C C . ARG A 1 94 ? -9.114 -10.482 9.748 1.00 82.75 94 ARG A C 1
ATOM 739 O O . ARG A 1 94 ? -8.642 -11.297 10.532 1.00 82.75 94 ARG A O 1
ATOM 746 N N . ILE A 1 95 ? -9.719 -9.363 10.166 1.00 86.25 95 ILE A N 1
ATOM 747 C CA . ILE A 1 95 ? -9.966 -9.075 11.591 1.00 86.25 95 ILE A CA 1
ATOM 748 C C . ILE A 1 95 ? -10.899 -10.134 12.190 1.00 86.25 95 ILE A C 1
ATOM 750 O O . ILE A 1 95 ? -10.623 -10.654 13.265 1.00 86.25 95 ILE A O 1
ATOM 754 N N . ALA A 1 96 ? -11.997 -10.456 11.502 1.00 84.38 96 ALA A N 1
ATOM 755 C CA . ALA A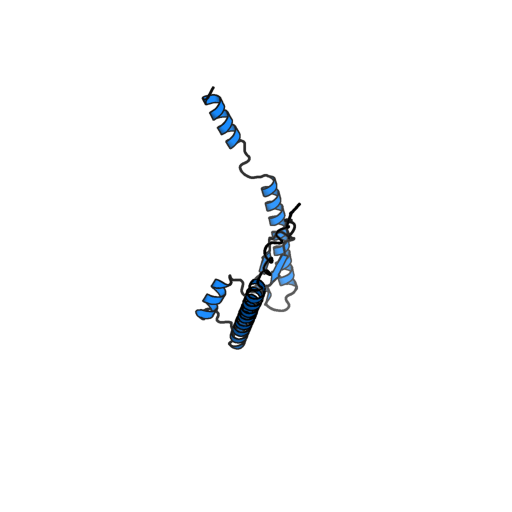 1 96 ? -13.016 -11.371 12.012 1.00 84.38 96 ALA A CA 1
ATOM 756 C C . ALA A 1 96 ? -12.549 -12.836 12.076 1.00 84.38 96 ALA A C 1
ATOM 758 O O . ALA A 1 96 ? -12.937 -13.560 12.988 1.00 84.38 96 ALA A O 1
ATOM 759 N N . SER A 1 97 ? -11.725 -13.271 11.121 1.00 83.06 97 SER A N 1
ATOM 760 C CA . SER A 1 97 ? -11.192 -14.640 11.051 1.00 83.06 97 SER A CA 1
ATOM 761 C C . SER A 1 97 ? -10.042 -14.907 12.024 1.00 83.06 97 SER A C 1
ATOM 763 O O . SER A 1 97 ? -9.660 -16.061 12.203 1.00 83.06 97 SER A O 1
ATOM 765 N N . GLY A 1 98 ? -9.470 -13.867 12.641 1.00 70.94 98 GLY A N 1
ATOM 766 C CA . GLY A 1 98 ? -8.275 -13.995 13.478 1.00 70.94 98 GLY A CA 1
ATOM 767 C C . GLY A 1 98 ? -6.994 -14.290 12.687 1.00 70.94 98 GLY A C 1
ATOM 768 O O . GLY A 1 98 ? -5.952 -14.533 13.286 1.00 70.94 98 GLY A O 1
ATOM 769 N N . GLU A 1 99 ? -7.040 -14.235 11.350 1.00 66.06 99 GLU A N 1
ATOM 770 C CA . GLU A 1 99 ? -5.874 -14.423 10.474 1.00 66.06 99 GLU A CA 1
ATOM 771 C C . GLU A 1 99 ? -4.830 -13.302 10.668 1.00 66.06 99 GLU A C 1
ATOM 773 O O . GLU A 1 99 ? -3.648 -13.463 10.362 1.00 66.06 99 GLU A O 1
ATOM 778 N N . ILE A 1 100 ? -5.242 -12.163 11.240 1.00 60.94 100 ILE A N 1
ATOM 779 C CA . ILE A 1 100 ? -4.331 -11.103 11.685 1.00 60.94 100 ILE A CA 1
ATOM 780 C C . ILE A 1 100 ? -3.743 -11.483 13.048 1.00 60.94 100 ILE A C 1
ATOM 782 O O . ILE A 1 100 ? -4.185 -11.000 14.087 1.00 60.94 100 ILE A O 1
ATOM 786 N N . LEU A 1 101 ? -2.689 -12.299 13.037 1.00 56.84 101 LEU A N 1
ATOM 787 C CA . LEU A 1 101 ? -1.894 -12.658 14.223 1.00 56.84 101 LEU A CA 1
ATOM 788 C C . LEU A 1 101 ? -1.178 -11.458 14.894 1.00 56.84 101 LEU A C 1
ATOM 790 O O . LEU A 1 101 ? -0.493 -11.637 15.897 1.00 56.84 101 LEU A O 1
ATOM 794 N N . SER A 1 102 ? -1.314 -10.241 14.356 1.00 65.94 102 SER A N 1
ATOM 795 C CA . SER A 1 102 ? -0.562 -9.044 14.758 1.00 65.94 102 SER A CA 1
ATOM 796 C C . SER A 1 102 ? -1.398 -7.882 15.319 1.00 65.94 102 SER A C 1
ATOM 798 O O . SER A 1 102 ? -0.813 -6.887 15.743 1.00 65.94 102 SER A O 1
ATOM 800 N N . ALA A 1 103 ? -2.735 -7.968 15.357 1.00 77.12 103 ALA A N 1
ATOM 801 C CA . ALA A 1 103 ? -3.567 -6.903 15.927 1.00 77.12 103 ALA A CA 1
ATOM 802 C C . ALA A 1 103 ? -3.816 -7.136 17.424 1.00 77.12 103 ALA A C 1
ATOM 804 O O . ALA A 1 103 ? -4.439 -8.114 17.821 1.00 77.12 103 ALA A O 1
ATOM 805 N N . THR A 1 104 ? -3.358 -6.208 18.256 1.00 85.38 104 THR A N 1
ATOM 806 C CA . THR A 1 104 ? -3.613 -6.201 19.703 1.00 85.38 104 THR A CA 1
ATOM 807 C C . THR A 1 104 ? -5.050 -5.782 20.027 1.00 85.38 104 THR A C 1
ATOM 809 O O . THR A 1 104 ? -5.663 -5.005 19.288 1.00 85.38 104 THR A O 1
ATOM 812 N N . ASP A 1 105 ? -5.561 -6.191 21.191 1.00 88.75 105 ASP A N 1
ATOM 813 C CA . ASP A 1 105 ? -6.877 -5.763 21.694 1.00 88.75 105 ASP A CA 1
ATOM 814 C C . ASP A 1 105 ? -7.023 -4.234 21.722 1.00 88.75 105 ASP A C 1
ATOM 816 O O . ASP A 1 105 ? -8.072 -3.692 21.373 1.00 88.75 105 ASP A O 1
ATOM 820 N N . ALA A 1 106 ? -5.950 -3.516 22.068 1.00 90.31 106 ALA A N 1
ATOM 821 C CA . ALA A 1 106 ? -5.928 -2.056 22.066 1.00 90.31 106 ALA A CA 1
ATOM 822 C C . ALA A 1 106 ? -6.107 -1.469 20.653 1.00 90.31 106 ALA A C 1
ATOM 824 O O . ALA A 1 106 ? -6.855 -0.503 20.465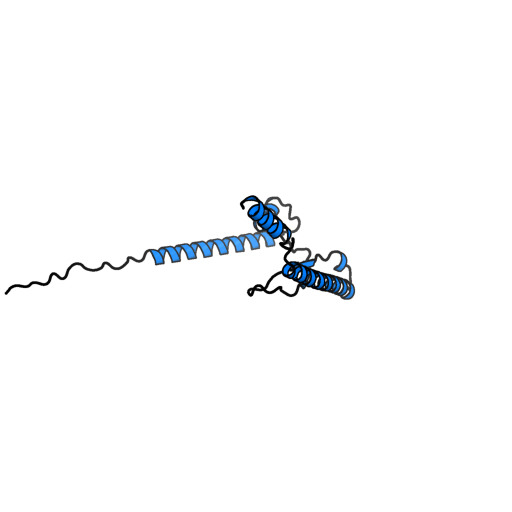 1.00 90.31 106 ALA A O 1
ATOM 825 N N . GLN A 1 107 ? -5.458 -2.058 19.643 1.00 87.50 107 GLN A N 1
ATOM 826 C CA . GLN A 1 107 ? -5.626 -1.654 18.244 1.00 87.50 107 GLN A CA 1
ATOM 827 C C . GLN A 1 107 ? -7.046 -1.953 17.742 1.00 87.50 107 GLN A C 1
ATOM 829 O O . GLN A 1 107 ? -7.651 -1.102 17.084 1.00 87.50 107 GLN A O 1
ATOM 834 N N . LEU A 1 108 ? -7.615 -3.110 18.097 1.00 89.50 108 LEU A N 1
ATOM 835 C CA . LEU A 1 108 ? -8.989 -3.473 17.737 1.00 89.50 108 LEU A CA 1
ATOM 836 C C . LEU A 1 108 ? -10.020 -2.548 18.401 1.00 89.50 108 LEU A C 1
ATOM 838 O O . LEU A 1 108 ? -10.917 -2.039 17.724 1.00 89.50 108 LEU A O 1
ATOM 842 N N . ALA A 1 109 ? -9.863 -2.253 19.694 1.00 93.38 109 ALA A N 1
ATOM 843 C CA . ALA A 1 109 ? -10.723 -1.322 20.425 1.00 93.38 109 ALA A CA 1
ATOM 844 C C . ALA A 1 109 ? -10.665 0.100 19.838 1.00 93.38 109 ALA A C 1
ATOM 846 O O . ALA A 1 109 ? -11.695 0.771 19.691 1.00 93.38 109 ALA A O 1
ATOM 847 N N . THR A 1 110 ? -9.471 0.549 19.441 1.00 94.12 110 THR A N 1
ATOM 848 C CA . THR A 1 110 ? -9.265 1.853 18.793 1.00 94.12 110 THR A CA 1
ATOM 849 C C . THR A 1 110 ? -9.978 1.910 17.442 1.00 94.12 110 THR A C 1
ATOM 851 O O . THR A 1 110 ? -10.698 2.872 17.155 1.00 94.12 110 THR A O 1
ATOM 854 N N . LEU A 1 111 ? -9.848 0.856 16.630 1.00 91.50 111 LEU A N 1
ATOM 855 C CA . LEU A 1 111 ? -10.528 0.750 15.341 1.00 91.50 111 LEU A CA 1
ATOM 856 C C . LEU A 1 111 ? -12.056 0.758 15.503 1.00 91.50 111 LEU A C 1
ATOM 858 O O . LEU A 1 111 ? -12.741 1.531 14.830 1.00 91.50 111 LEU A O 1
ATOM 862 N N . ALA A 1 112 ? -12.591 -0.041 16.429 1.00 93.88 112 ALA A N 1
ATOM 863 C CA . ALA A 1 112 ? -14.023 -0.095 16.723 1.00 93.88 112 ALA A CA 1
ATOM 864 C C . ALA A 1 112 ? -14.574 1.271 17.170 1.00 93.88 112 ALA A C 1
ATOM 866 O O . ALA A 1 112 ? -15.639 1.705 16.711 1.00 93.88 112 ALA A O 1
ATOM 867 N N . THR A 1 113 ? -13.821 1.986 18.010 1.00 97.38 113 THR A N 1
ATOM 868 C CA . THR A 1 113 ? -14.175 3.334 18.474 1.00 97.38 113 THR A CA 1
ATOM 869 C C . THR A 1 113 ? -14.241 4.320 17.309 1.00 97.38 113 THR A C 1
ATOM 871 O O . THR A 1 113 ? -15.245 5.019 17.152 1.00 97.38 113 THR A O 1
ATOM 874 N N . ALA A 1 114 ? -13.222 4.344 16.446 1.00 96.75 114 ALA A N 1
ATOM 875 C CA . ALA A 1 114 ? -13.182 5.231 15.285 1.00 96.75 114 ALA A CA 1
ATOM 876 C C . ALA A 1 114 ? -14.340 4.957 14.306 1.00 96.75 114 ALA A C 1
ATOM 878 O O . ALA A 1 114 ? -14.998 5.890 13.828 1.00 96.75 114 ALA A O 1
ATOM 879 N N . CYS A 1 115 ? -14.642 3.680 14.044 1.00 95.62 115 CYS A N 1
ATOM 880 C CA . CYS A 1 115 ? -15.784 3.277 13.223 1.00 95.62 115 CYS A CA 1
ATOM 881 C C . CYS A 1 115 ? -17.109 3.773 13.817 1.00 95.62 115 CYS A C 1
ATOM 883 O O . CYS A 1 115 ? -17.897 4.411 13.112 1.00 95.62 115 CYS A O 1
ATOM 885 N N . THR A 1 116 ? -17.331 3.542 15.112 1.00 97.56 116 THR A N 1
ATOM 886 C CA . THR A 1 116 ? -18.548 3.969 15.819 1.00 97.56 116 THR A CA 1
ATOM 887 C C . THR A 1 116 ? -18.717 5.485 15.766 1.00 97.56 116 THR A C 1
ATOM 889 O O . THR A 1 116 ? -19.770 5.977 15.362 1.00 97.56 116 THR A O 1
ATOM 892 N N . GLN A 1 117 ? -17.662 6.247 16.068 1.00 98.00 117 GLN A N 1
ATOM 893 C CA . GLN A 1 117 ? -17.692 7.711 16.005 1.00 98.00 117 GLN A CA 1
ATOM 894 C C . GLN A 1 117 ? -18.060 8.219 14.606 1.00 98.00 117 GLN A C 1
ATOM 896 O O . GLN A 1 117 ? -18.920 9.093 14.464 1.00 98.00 117 GLN A O 1
ATOM 901 N N . ARG A 1 118 ? -17.458 7.653 13.551 1.00 97.50 118 ARG A N 1
ATOM 902 C CA . ARG A 1 118 ? -17.746 8.059 12.169 1.00 97.50 118 ARG A CA 1
ATOM 903 C C . ARG A 1 118 ? -19.185 7.742 11.765 1.00 97.50 118 ARG A C 1
ATOM 905 O O . ARG A 1 118 ? -19.805 8.538 11.057 1.00 97.50 118 ARG A O 1
ATOM 912 N N . LEU A 1 119 ? -19.724 6.602 12.195 1.00 97.94 119 LEU A N 1
ATOM 913 C CA . LEU A 1 119 ? -21.117 6.229 11.943 1.00 97.94 119 LEU A CA 1
ATOM 914 C C . LEU A 1 119 ? -22.089 7.178 12.654 1.00 97.94 119 LEU A C 1
ATOM 916 O O . LEU A 1 119 ? -23.019 7.665 12.008 1.00 97.94 119 LEU A O 1
ATOM 920 N N . THR A 1 120 ? -21.826 7.520 13.918 1.00 98.00 120 THR A N 1
ATOM 921 C CA . THR A 1 120 ? -22.614 8.495 14.688 1.00 98.00 120 THR A CA 1
ATOM 922 C C . THR A 1 120 ? -22.606 9.874 14.032 1.00 98.00 120 THR A C 1
ATOM 924 O O . THR A 1 120 ? -23.666 10.456 13.809 1.00 98.00 120 THR A O 1
ATOM 927 N N . GLN A 1 121 ? -21.437 10.379 13.622 1.00 97.31 121 GLN A N 1
ATOM 928 C CA . GLN A 1 121 ? -21.335 11.656 12.902 1.00 97.31 121 GLN A C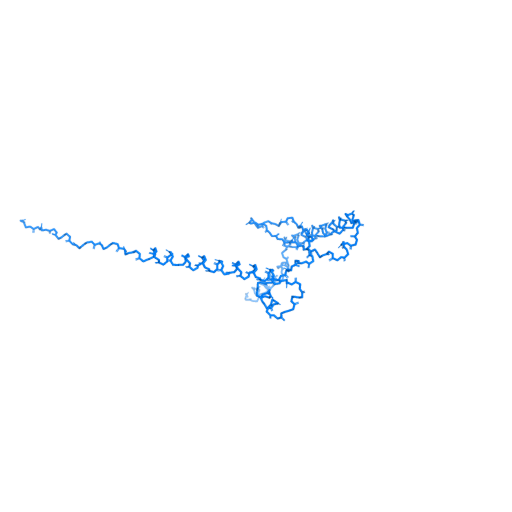A 1
ATOM 929 C C . GLN A 1 121 ? -22.158 11.653 11.607 1.00 97.31 121 GLN A C 1
ATOM 931 O O . GLN A 1 121 ? -22.852 12.622 11.298 1.00 97.31 121 GLN A O 1
ATOM 936 N N . ARG A 1 122 ? -22.113 10.553 10.842 1.00 97.25 122 ARG A N 1
ATOM 937 C CA . ARG A 1 122 ? -22.911 10.410 9.615 1.00 97.25 122 ARG A CA 1
ATOM 938 C C . ARG A 1 122 ? -24.410 10.350 9.909 1.00 97.25 122 ARG A C 1
ATOM 940 O O . ARG A 1 122 ? -25.178 10.891 9.120 1.00 97.25 122 ARG A O 1
ATOM 947 N N . ALA A 1 123 ? -24.827 9.713 11.003 1.00 96.56 123 ALA A N 1
ATOM 948 C CA . ALA A 1 123 ? -26.227 9.681 11.427 1.00 96.56 123 ALA A CA 1
ATOM 949 C C . ALA A 1 123 ? -26.735 11.086 11.769 1.00 96.56 123 ALA A C 1
ATOM 951 O O . ALA A 1 123 ? -27.681 11.553 11.139 1.00 96.56 123 ALA A O 1
ATOM 952 N N . GLN A 1 124 ? -26.011 11.810 12.624 1.00 95.69 124 GLN A N 1
ATOM 953 C CA . GLN A 1 124 ? -26.331 13.195 12.981 1.00 95.69 124 GLN A CA 1
ATOM 954 C C . GLN A 1 124 ? -26.368 14.119 11.758 1.00 95.69 124 GLN A C 1
ATOM 956 O O . GLN A 1 124 ? -27.197 15.021 11.663 1.00 95.69 124 GLN A O 1
ATOM 961 N N . HIS A 1 125 ? -25.464 13.916 10.796 1.00 94.56 125 HIS A N 1
ATOM 962 C CA . HIS A 1 125 ? -25.468 14.694 9.563 1.00 94.56 125 HIS A CA 1
ATOM 963 C C . HIS A 1 125 ? -26.723 14.432 8.720 1.00 94.56 125 HIS A C 1
ATOM 965 O O . HIS A 1 125 ? -27.322 15.383 8.221 1.00 94.56 125 HIS A O 1
ATOM 971 N N . ARG A 1 126 ? -27.153 13.168 8.594 1.00 94.88 126 ARG A N 1
ATOM 972 C CA . ARG A 1 126 ? -28.398 12.811 7.894 1.00 94.88 126 ARG A CA 1
ATOM 973 C C . ARG A 1 126 ? -29.624 13.408 8.578 1.00 94.88 126 ARG A C 1
ATOM 975 O O . ARG A 1 126 ? -30.471 13.961 7.889 1.00 94.88 126 ARG A O 1
ATOM 982 N N . GLU A 1 127 ? -29.688 13.366 9.906 1.00 93.06 127 GLU A N 1
ATOM 983 C CA . GLU A 1 127 ? -30.773 13.985 10.683 1.00 93.06 127 GLU A CA 1
ATOM 984 C C . GLU A 1 127 ? -30.840 15.500 10.448 1.00 93.06 127 GLU A C 1
ATOM 986 O O . GLU A 1 127 ? -31.903 16.041 10.150 1.00 93.06 127 GLU A O 1
ATOM 991 N N . LYS A 1 128 ? -29.691 16.188 10.482 1.00 90.69 128 LYS A N 1
ATOM 992 C CA . LYS A 1 128 ? -29.607 17.628 10.185 1.00 90.69 128 LYS A CA 1
ATOM 993 C C . LYS A 1 128 ? -30.011 17.960 8.749 1.00 90.69 128 LYS A C 1
ATOM 995 O O . LYS A 1 128 ? -30.607 19.008 8.516 1.00 90.69 128 LYS A O 1
ATOM 1000 N N . GLN A 1 129 ? -29.665 17.110 7.783 1.00 88.06 129 GLN A N 1
ATOM 1001 C CA . GLN A 1 129 ? -30.079 17.288 6.390 1.00 88.06 129 GLN A CA 1
ATOM 1002 C C . GLN A 1 129 ? -31.586 17.079 6.227 1.00 88.06 129 GLN A C 1
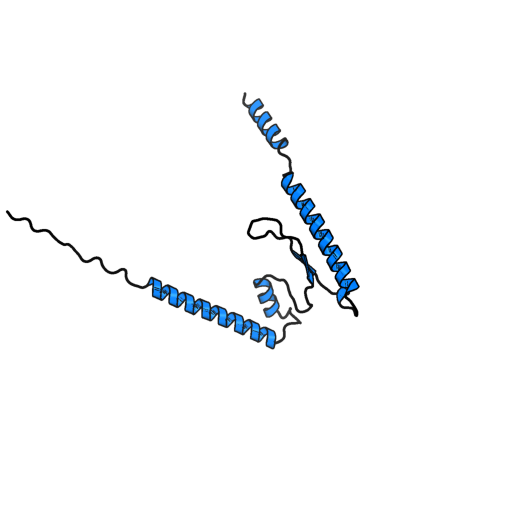ATOM 1004 O O . GLN A 1 129 ? -32.240 17.935 5.642 1.00 88.06 129 GLN A O 1
ATOM 1009 N N . ALA A 1 130 ? -32.147 16.023 6.818 1.00 85.12 130 ALA A N 1
ATOM 1010 C CA . ALA A 1 130 ? -33.583 15.755 6.795 1.00 85.12 130 ALA A CA 1
ATOM 1011 C C . ALA A 1 130 ? -34.396 16.889 7.446 1.00 85.12 130 ALA A C 1
ATOM 1013 O O . ALA A 1 130 ? -35.402 17.320 6.889 1.00 85.12 130 ALA A O 1
ATOM 1014 N N . ALA A 1 131 ? -33.921 17.442 8.568 1.00 79.50 131 ALA A N 1
ATOM 1015 C CA . ALA A 1 131 ? -34.556 18.582 9.231 1.00 79.50 131 ALA A CA 1
ATOM 1016 C C . ALA A 1 131 ? -34.525 19.872 8.386 1.00 79.50 131 ALA A C 1
ATOM 1018 O O . ALA A 1 131 ? -35.464 20.661 8.435 1.00 79.50 131 ALA A O 1
ATOM 1019 N N . LYS A 1 132 ? -33.474 20.087 7.581 1.00 73.25 132 LYS A N 1
ATOM 1020 C CA . LYS A 1 132 ? -33.383 21.227 6.648 1.00 73.25 132 LYS A CA 1
ATOM 1021 C C . LYS A 1 132 ? -34.266 21.050 5.413 1.00 73.25 132 LYS A C 1
ATOM 1023 O O . LYS A 1 132 ? -34.828 22.026 4.931 1.00 73.25 132 LYS A O 1
ATOM 1028 N N . SER A 1 133 ? -34.394 19.824 4.911 1.00 65.44 133 SER A N 1
ATOM 1029 C CA . SER A 1 133 ? -35.269 19.485 3.782 1.00 65.44 133 SER A CA 1
ATOM 1030 C C . SER A 1 133 ? -36.761 19.511 4.140 1.00 65.44 133 SER A C 1
ATOM 1032 O O . SER A 1 133 ? -37.590 19.553 3.239 1.00 65.44 133 SER A O 1
ATOM 1034 N N . GLY A 1 134 ? -37.101 19.487 5.433 1.00 58.91 134 GLY A N 1
ATOM 1035 C CA . GLY A 1 134 ? -38.472 19.541 5.946 1.00 58.91 134 GLY A CA 1
ATOM 1036 C C . GLY A 1 134 ? -39.015 20.943 6.260 1.00 58.91 134 GLY A C 1
ATOM 1037 O O . GLY A 1 134 ? -40.094 21.028 6.843 1.00 58.91 134 GLY A O 1
ATOM 1038 N N . LEU A 1 135 ? -38.315 22.038 5.920 1.00 48.78 135 LEU A N 1
ATOM 1039 C CA . LEU A 1 135 ? -38.906 23.380 6.038 1.00 48.78 135 LEU A CA 1
ATOM 1040 C C . LEU A 1 135 ? -40.028 23.545 4.993 1.00 48.78 135 LEU A C 1
ATOM 1042 O O . LEU A 1 135 ? -39.762 23.357 3.804 1.00 48.78 135 LEU A O 1
ATOM 1046 N N . PRO A 1 136 ? -41.259 23.922 5.389 1.00 47.00 136 PRO A N 1
ATOM 1047 C CA . PRO A 1 136 ? -42.341 24.119 4.439 1.00 47.00 136 PRO A CA 1
ATOM 1048 C C . PRO A 1 136 ? -42.024 25.319 3.543 1.00 47.00 136 PRO A C 1
ATOM 1050 O O . PRO A 1 136 ? -41.770 26.425 4.024 1.00 47.00 136 PRO A O 1
ATOM 1053 N N . THR A 1 137 ? -42.063 25.104 2.227 1.00 48.38 137 THR A N 1
ATOM 1054 C CA . THR A 1 137 ? -42.254 26.169 1.238 1.00 48.38 137 THR A CA 1
ATOM 1055 C C . THR A 1 137 ? -43.459 26.992 1.669 1.00 48.38 137 THR A C 1
ATOM 1057 O O . THR A 1 137 ? -44.580 26.483 1.684 1.00 48.38 137 THR A O 1
ATOM 1060 N N . ALA A 1 138 ? -43.209 28.239 2.071 1.00 49.09 138 ALA A N 1
ATOM 1061 C CA . ALA A 1 138 ? -44.241 29.180 2.463 1.00 49.09 138 ALA A CA 1
ATOM 1062 C C . ALA A 1 138 ? -45.323 29.242 1.377 1.00 49.09 138 ALA A C 1
ATOM 1064 O O . ALA A 1 138 ? -45.037 29.511 0.209 1.00 49.09 138 ALA A O 1
ATOM 1065 N N . GLN A 1 139 ? -46.555 28.947 1.793 1.00 44.22 139 GLN A N 1
ATOM 1066 C CA . GLN A 1 139 ? -47.782 29.122 1.029 1.00 44.22 139 GLN A CA 1
ATOM 1067 C C . GLN A 1 139 ? -47.786 30.473 0.304 1.00 44.22 139 GLN A C 1
ATOM 1069 O O . GLN A 1 139 ? -47.741 31.527 0.937 1.00 44.22 139 GLN A O 1
ATOM 1074 N N . ALA A 1 140 ? -47.890 30.432 -1.024 1.00 42.72 140 ALA A N 1
ATOM 1075 C CA . ALA A 1 140 ? -48.360 31.569 -1.798 1.00 42.72 140 ALA A CA 1
ATOM 1076 C C . ALA A 1 140 ? -49.828 31.824 -1.411 1.00 42.72 140 ALA A C 1
ATOM 1078 O O . ALA A 1 140 ? -50.669 30.931 -1.521 1.00 42.72 140 ALA A O 1
ATOM 1079 N N . ALA A 1 141 ? -50.107 33.017 -0.887 1.00 41.47 141 ALA A N 1
ATOM 1080 C CA . ALA A 1 141 ? -51.449 33.456 -0.522 1.00 41.47 141 ALA A CA 1
ATOM 1081 C C . ALA A 1 141 ? -52.357 33.585 -1.769 1.00 41.47 141 ALA A C 1
ATOM 1083 O O . ALA A 1 141 ? -51.851 33.914 -2.845 1.00 41.47 141 ALA A O 1
ATOM 1084 N N . PRO A 1 142 ? -53.675 33.339 -1.642 1.00 47.00 142 PRO A N 1
ATOM 1085 C CA . PRO A 1 142 ? -54.603 33.319 -2.769 1.00 47.00 142 PRO A CA 1
ATOM 1086 C C . PRO A 1 142 ? -55.102 34.715 -3.188 1.00 47.00 142 PRO A C 1
ATOM 1088 O O . PRO A 1 142 ? -55.329 35.588 -2.353 1.00 47.00 142 PRO A O 1
ATOM 1091 N N . ASP A 1 143 ? -55.280 34.851 -4.505 1.00 47.09 143 ASP A N 1
ATOM 1092 C CA . ASP A 1 143 ? -56.201 35.703 -5.274 1.00 47.09 143 ASP A CA 1
ATOM 1093 C C . ASP A 1 143 ? -56.522 37.126 -4.787 1.00 47.09 143 ASP A C 1
ATOM 1095 O O . ASP A 1 143 ? -57.452 37.370 -4.017 1.00 47.09 143 ASP A O 1
ATOM 1099 N N . LEU A 1 144 ? -55.852 38.104 -5.409 1.00 41.16 144 LEU A N 1
ATOM 1100 C CA . LEU A 1 144 ? -56.328 39.484 -5.482 1.00 41.16 144 LEU A CA 1
ATOM 1101 C C . LEU A 1 144 ? -57.235 39.640 -6.718 1.00 41.16 144 LEU A C 1
ATOM 1103 O O . LEU A 1 144 ? -56.781 39.947 -7.821 1.00 41.16 144 LEU A O 1
ATOM 1107 N N . LEU A 1 145 ? -58.532 39.396 -6.534 1.00 43.00 145 LEU A N 1
ATOM 1108 C CA . LEU A 1 145 ? -59.567 39.606 -7.546 1.00 43.00 145 LEU A CA 1
ATOM 1109 C C . LEU A 1 145 ? -59.841 41.117 -7.668 1.00 43.00 145 LEU A C 1
ATOM 1111 O O . LEU A 1 145 ? -60.472 41.725 -6.804 1.00 43.00 145 LEU A O 1
ATOM 1115 N N . MET A 1 146 ? -59.319 41.740 -8.728 1.00 42.09 146 MET A N 1
ATOM 1116 C CA . MET A 1 146 ? -59.588 43.140 -9.072 1.00 42.09 146 MET A CA 1
ATOM 1117 C C . MET A 1 146 ? -61.066 43.316 -9.444 1.00 42.09 146 MET A C 1
ATOM 1119 O O . MET A 1 146 ? -61.532 42.816 -10.467 1.00 42.09 146 MET A O 1
ATOM 1123 N N . MET A 1 147 ? -61.797 44.061 -8.615 1.00 42.94 147 MET A N 1
ATOM 1124 C CA . MET A 1 147 ? -63.115 44.597 -8.944 1.00 42.94 147 MET A CA 1
ATOM 1125 C C . MET A 1 147 ? -62.995 45.636 -10.064 1.00 42.94 147 MET A C 1
ATOM 1127 O O . MET A 1 147 ? -62.265 46.616 -9.929 1.00 42.94 147 MET A O 1
ATOM 1131 N N . THR A 1 148 ? -63.775 45.478 -11.132 1.00 42.06 148 THR A N 1
ATOM 1132 C CA . THR A 1 148 ? -64.124 46.578 -12.042 1.00 42.06 148 THR A CA 1
ATOM 1133 C C . THR A 1 148 ? -65.643 46.686 -12.137 1.00 42.06 148 THR A C 1
ATOM 1135 O O . THR A 1 148 ? -66.318 45.798 -12.644 1.00 42.06 148 THR A O 1
ATOM 1138 N N . PHE A 1 149 ? -66.171 47.790 -11.608 1.00 37.81 149 PHE A N 1
ATOM 1139 C CA . PHE A 1 149 ? -67.517 48.299 -11.858 1.00 37.81 149 PHE A CA 1
ATOM 1140 C C . PHE A 1 149 ? -67.393 49.796 -12.156 1.00 37.81 149 PHE A C 1
ATOM 1142 O O . PHE A 1 149 ? -67.211 50.590 -11.231 1.00 37.81 149 PHE A O 1
ATOM 1149 N N . LYS A 1 150 ? -67.471 50.166 -13.437 1.00 40.25 150 LYS A N 1
ATOM 1150 C CA . LYS A 1 150 ? -68.306 51.255 -13.966 1.00 40.25 150 LYS A CA 1
ATOM 1151 C C . LYS A 1 150 ? -68.245 51.284 -15.486 1.00 40.25 150 LYS A C 1
ATOM 1153 O O . LYS A 1 150 ? -67.119 51.194 -16.016 1.00 40.25 150 LYS A O 1
#

Organism: NCBI:txid363952

Radius of gyration: 31.31 Å; chains: 1; bounding box: 92×66×78 Å

Secondary structure (DSSP, 8-state):
-HHHHHHHHHHHHHTS-SS-HHHHHHHHHHHHHHHHHHHHHHHHHHHT-SSSGGGT-EEEEE--B-TTSPBPPPEEEEEPTT-----HHHHHHHHHHT--TT--HHHHHHHHHHHHHHHHHHHHHHHHHHHHHTS----PPP--------

pLDDT: mean 76.58, std 14.81, range [37.81, 98.0]